Protein AF-A0A6A6KLU4-F1 (afdb_monomer)

Structure (mmCIF, N/CA/C/O backbone):
data_AF-A0A6A6KLU4-F1
#
_entry.id   AF-A0A6A6KLU4-F1
#
loop_
_atom_site.group_PDB
_atom_site.id
_atom_site.type_symbol
_atom_site.label_atom_id
_atom_site.label_alt_id
_atom_site.label_comp_id
_atom_site.label_asym_id
_atom_site.label_entity_id
_atom_site.label_seq_id
_atom_site.pdbx_PDB_ins_code
_atom_site.Cartn_x
_atom_site.Cartn_y
_atom_site.Cartn_z
_atom_site.occupancy
_atom_site.B_iso_or_equiv
_atom_site.auth_seq_id
_atom_site.auth_comp_id
_atom_site.auth_asym_id
_atom_site.auth_atom_id
_atom_site.pdbx_PDB_model_num
ATOM 1 N N . MET A 1 1 ? 2.900 11.553 -9.961 1.00 71.69 1 MET A N 1
ATOM 2 C CA . MET A 1 1 ? 4.101 10.688 -9.929 1.00 71.69 1 MET A CA 1
ATOM 3 C C . MET A 1 1 ? 4.287 10.106 -11.318 1.00 71.69 1 MET A C 1
ATOM 5 O O . MET A 1 1 ? 3.288 9.722 -11.914 1.00 71.69 1 MET A O 1
ATOM 9 N N . ILE A 1 2 ? 5.513 10.067 -11.833 1.00 64.19 2 ILE A N 1
ATOM 10 C CA . ILE A 1 2 ? 5.850 9.349 -13.071 1.00 64.19 2 ILE A CA 1
ATOM 11 C C . ILE A 1 2 ? 6.732 8.170 -12.675 1.00 64.19 2 ILE A C 1
ATOM 13 O O . ILE A 1 2 ? 7.755 8.401 -12.041 1.00 64.19 2 ILE A O 1
ATOM 17 N N . SER A 1 3 ? 6.353 6.939 -13.008 1.00 62.25 3 SER A N 1
ATOM 18 C CA . SER A 1 3 ? 7.176 5.751 -12.752 1.00 62.25 3 SER A CA 1
ATOM 19 C C . SER A 1 3 ? 7.683 5.152 -14.059 1.00 62.25 3 SER A C 1
ATOM 21 O O . SER A 1 3 ? 6.898 4.949 -14.984 1.00 62.25 3 SER A O 1
ATOM 23 N N . HIS A 1 4 ? 8.976 4.851 -14.101 1.00 66.62 4 HIS A N 1
ATOM 24 C CA . HIS A 1 4 ? 9.673 4.199 -15.201 1.00 66.62 4 HIS A CA 1
ATOM 25 C C . HIS A 1 4 ? 10.280 2.885 -14.705 1.00 66.62 4 HIS A C 1
ATOM 27 O O . HIS A 1 4 ? 10.967 2.871 -13.680 1.00 66.62 4 HIS A O 1
ATOM 33 N N . PHE A 1 5 ? 10.025 1.788 -15.409 1.00 59.81 5 PHE A N 1
ATOM 34 C CA . PHE A 1 5 ? 10.513 0.460 -15.032 1.00 59.81 5 PHE A CA 1
ATOM 35 C C . PHE A 1 5 ? 11.776 0.108 -15.816 1.00 59.81 5 PHE A C 1
ATOM 37 O O . PHE A 1 5 ? 11.862 0.373 -17.014 1.00 59.81 5 PHE A O 1
ATOM 44 N N . TRP A 1 6 ? 12.767 -0.463 -15.131 1.00 58.69 6 TRP A N 1
ATOM 45 C CA . TRP A 1 6 ? 14.019 -0.875 -15.754 1.00 58.69 6 TRP A CA 1
ATOM 46 C C . TRP A 1 6 ? 14.549 -2.167 -15.134 1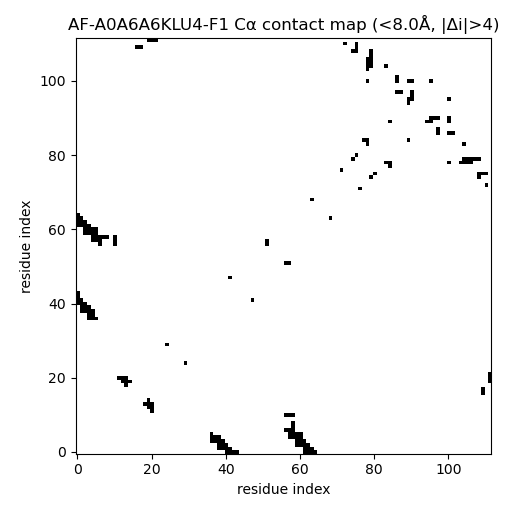.00 58.69 6 TRP A C 1
ATOM 48 O O . TRP A 1 6 ? 14.728 -2.258 -13.921 1.00 58.69 6 TRP A O 1
ATOM 58 N N . ASP A 1 7 ? 14.862 -3.150 -15.973 1.00 56.59 7 ASP A N 1
ATOM 59 C CA . ASP A 1 7 ? 15.202 -4.505 -15.515 1.00 56.59 7 ASP A CA 1
ATOM 60 C C . ASP A 1 7 ? 16.699 -4.720 -15.215 1.00 56.59 7 ASP A C 1
ATOM 62 O O . ASP A 1 7 ? 17.083 -5.786 -14.744 1.00 56.59 7 ASP A O 1
ATOM 66 N N . SER A 1 8 ? 17.576 -3.740 -15.471 1.00 53.72 8 SER A N 1
ATOM 67 C CA . SER A 1 8 ? 19.036 -3.966 -15.503 1.00 53.72 8 SER A CA 1
ATOM 68 C C . SER A 1 8 ? 19.837 -3.289 -14.368 1.00 53.72 8 SER A C 1
ATOM 70 O O . SER A 1 8 ? 21.060 -3.167 -14.469 1.00 53.72 8 SER A O 1
ATOM 72 N N . ASN A 1 9 ? 19.202 -2.859 -13.271 1.00 65.94 9 ASN A N 1
ATOM 73 C CA . ASN A 1 9 ? 19.909 -2.282 -12.113 1.00 65.94 9 ASN A CA 1
ATOM 74 C C . ASN A 1 9 ? 20.105 -3.278 -10.970 1.00 65.94 9 ASN A C 1
ATOM 76 O O . ASN A 1 9 ? 19.328 -4.215 -10.825 1.00 65.94 9 ASN A O 1
ATOM 80 N N . ILE A 1 10 ? 21.126 -3.038 -10.134 1.00 73.62 10 ILE A N 1
ATOM 81 C CA . ILE A 1 10 ? 21.372 -3.814 -8.909 1.00 73.62 10 ILE A CA 1
ATOM 82 C C . ILE A 1 10 ? 20.172 -3.616 -7.970 1.00 73.62 10 ILE A C 1
ATOM 84 O O . ILE A 1 10 ? 19.977 -2.500 -7.479 1.00 73.62 10 ILE A O 1
ATOM 88 N N . PRO A 1 11 ? 19.362 -4.656 -7.709 1.00 76.81 11 PRO A N 1
ATOM 89 C CA . PRO A 1 11 ? 18.209 -4.532 -6.832 1.00 76.81 11 PRO A CA 1
ATOM 90 C C . PRO A 1 11 ? 18.654 -4.279 -5.390 1.00 76.81 11 PRO A C 1
ATOM 92 O O . PRO A 1 11 ? 19.627 -4.868 -4.915 1.00 76.81 11 PRO A O 1
ATOM 95 N N . GLY A 1 12 ? 17.916 -3.429 -4.676 1.00 80.75 12 GLY A N 1
ATOM 96 C CA . GLY A 1 12 ? 18.038 -3.339 -3.222 1.00 80.75 12 GLY A CA 1
ATOM 97 C C . GLY A 1 12 ? 17.586 -4.638 -2.542 1.00 80.75 12 GLY A C 1
ATOM 98 O O . GLY A 1 12 ? 16.913 -5.470 -3.146 1.00 80.75 12 GLY A O 1
ATOM 99 N N . ASN A 1 13 ? 17.930 -4.813 -1.265 1.00 83.25 13 ASN A N 1
ATOM 100 C CA . ASN A 1 13 ? 17.446 -5.950 -0.478 1.00 83.25 13 ASN A CA 1
ATOM 101 C C . ASN A 1 13 ? 15.918 -5.865 -0.300 1.00 83.25 13 ASN A C 1
ATOM 103 O O . ASN A 1 13 ? 15.439 -4.875 0.249 1.00 83.25 13 ASN A O 1
ATOM 107 N N . THR A 1 14 ? 15.184 -6.889 -0.742 1.00 83.94 14 THR A N 1
ATOM 108 C CA . THR A 1 14 ? 13.717 -7.019 -0.639 1.00 83.94 14 THR A CA 1
ATOM 109 C C . THR A 1 14 ? 13.272 -8.096 0.359 1.00 83.94 14 THR A C 1
ATOM 111 O O . THR A 1 14 ? 12.115 -8.503 0.346 1.00 83.94 14 THR A O 1
ATOM 114 N N . GLY A 1 15 ? 14.163 -8.571 1.238 1.00 83.50 15 GLY A N 1
ATOM 115 C CA . GLY A 1 15 ? 13.892 -9.599 2.254 1.00 83.50 15 GLY A CA 1
ATOM 116 C C . GLY A 1 15 ? 13.015 -9.136 3.425 1.00 83.50 15 GLY A C 1
ATOM 117 O O . GLY A 1 15 ? 13.266 -9.532 4.561 1.00 83.50 15 GLY A O 1
ATOM 118 N N . ASN A 1 16 ? 12.033 -8.275 3.161 1.00 83.06 16 ASN A N 1
ATOM 119 C CA . ASN A 1 16 ? 11.072 -7.760 4.130 1.00 83.06 16 ASN A CA 1
ATOM 120 C C . ASN A 1 16 ? 9.648 -8.262 3.841 1.00 83.06 16 ASN A C 1
ATOM 122 O O . ASN A 1 16 ? 9.404 -8.923 2.831 1.00 83.06 16 ASN A O 1
ATOM 126 N N . GLN A 1 17 ? 8.694 -7.952 4.724 1.00 80.38 17 GLN A N 1
ATOM 127 C CA . GLN A 1 17 ? 7.313 -8.442 4.599 1.00 80.38 17 GLN A CA 1
ATOM 128 C C . GLN A 1 17 ? 6.570 -7.900 3.366 1.00 80.38 17 GLN A C 1
ATOM 130 O O . GLN A 1 17 ? 5.612 -8.523 2.910 1.00 80.38 17 GLN A O 1
ATOM 135 N N . VAL A 1 18 ? 7.001 -6.756 2.822 1.00 80.88 18 VAL A N 1
ATOM 136 C CA . VAL A 1 18 ? 6.390 -6.117 1.645 1.00 80.88 18 VAL A CA 1
ATOM 137 C C . VAL A 1 18 ? 6.998 -6.642 0.336 1.00 80.88 18 VAL A C 1
ATOM 139 O O . VAL A 1 18 ? 6.379 -6.538 -0.720 1.00 80.88 18 VAL A O 1
ATOM 142 N N . GLY A 1 19 ? 8.198 -7.230 0.384 1.00 83.75 19 GLY A N 1
ATOM 143 C CA . GLY A 1 19 ? 8.919 -7.706 -0.798 1.00 83.75 19 GLY A CA 1
ATOM 144 C C . GLY A 1 19 ? 9.434 -6.577 -1.698 1.00 83.75 19 GLY A C 1
ATOM 145 O O . GLY A 1 19 ? 9.752 -6.814 -2.863 1.00 83.75 19 GLY A O 1
ATOM 146 N N . SER A 1 20 ? 9.507 -5.346 -1.182 1.00 84.75 20 SER A N 1
ATOM 147 C CA . SER A 1 20 ? 9.910 -4.144 -1.921 1.00 84.75 20 SER A CA 1
ATOM 148 C C . SER A 1 20 ? 10.887 -3.304 -1.112 1.00 84.75 20 SER A C 1
ATOM 150 O O . SER A 1 20 ? 10.855 -3.337 0.111 1.00 84.75 20 SER A O 1
ATOM 152 N N . ASN A 1 21 ? 11.714 -2.503 -1.777 1.00 86.31 21 ASN A N 1
ATOM 153 C CA . ASN A 1 21 ? 12.584 -1.539 -1.112 1.00 86.31 21 ASN A CA 1
ATOM 154 C C . ASN A 1 21 ? 12.586 -0.227 -1.897 1.00 86.31 21 ASN A C 1
ATOM 156 O O . ASN A 1 21 ? 12.775 -0.236 -3.116 1.00 86.31 21 ASN A O 1
AT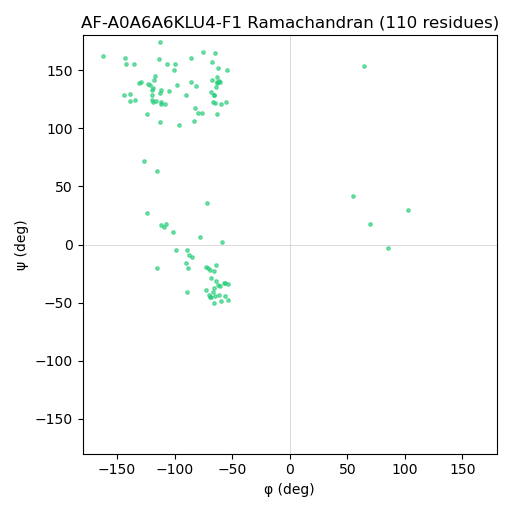OM 160 N N . VAL A 1 22 ? 12.361 0.886 -1.200 1.00 83.62 22 VAL A N 1
ATOM 161 C CA . VAL A 1 22 ? 12.324 2.226 -1.782 1.00 83.62 22 VAL A CA 1
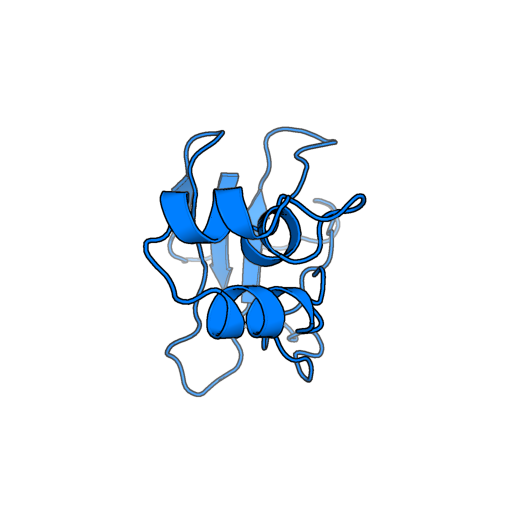ATOM 162 C C . VAL A 1 22 ? 13.531 2.999 -1.277 1.00 83.62 22 VAL A C 1
ATOM 164 O O . VAL A 1 22 ? 13.716 3.204 -0.085 1.00 83.62 22 VAL A O 1
ATOM 167 N N . THR A 1 23 ? 14.379 3.453 -2.193 1.00 81.81 23 THR A N 1
ATOM 168 C CA . THR A 1 23 ? 15.519 4.311 -1.857 1.00 81.81 23 THR A CA 1
ATOM 169 C C . THR A 1 23 ? 15.371 5.635 -2.582 1.00 81.81 23 THR A C 1
ATOM 171 O O . THR A 1 23 ? 15.257 5.669 -3.808 1.00 81.81 23 THR A O 1
ATOM 174 N N . LEU A 1 24 ? 15.388 6.738 -1.829 1.00 76.56 24 LEU A N 1
ATOM 175 C CA . LEU A 1 24 ? 15.413 8.073 -2.418 1.00 76.56 24 LEU A CA 1
ATOM 176 C C . LEU A 1 24 ? 16.747 8.282 -3.139 1.00 76.56 24 LEU A C 1
ATOM 178 O O . LEU A 1 24 ? 17.825 8.181 -2.550 1.00 76.56 24 LEU A O 1
ATOM 182 N N . VAL A 1 25 ? 16.662 8.583 -4.428 1.00 74.62 25 VAL A N 1
ATOM 183 C CA . VAL A 1 25 ? 17.810 8.807 -5.306 1.00 74.62 25 VAL A CA 1
ATOM 184 C C . VAL A 1 25 ? 17.711 10.196 -5.932 1.00 74.62 25 VAL A C 1
ATOM 186 O O . VAL A 1 25 ? 16.631 10.629 -6.324 1.00 74.62 25 VAL A O 1
ATOM 1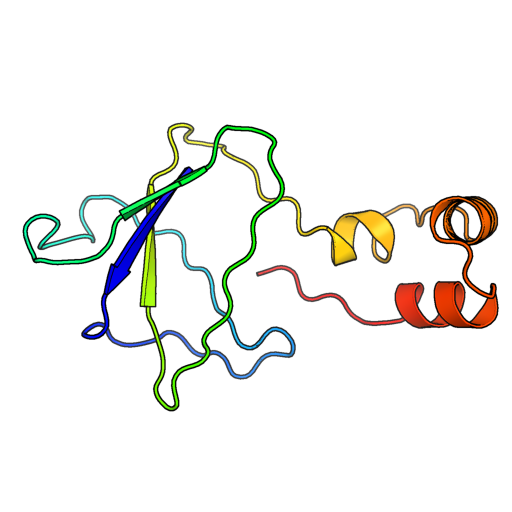89 N N . ASN A 1 26 ? 18.839 10.910 -6.000 1.00 67.81 26 ASN A N 1
ATOM 190 C CA . ASN A 1 26 ? 18.919 12.206 -6.679 1.00 67.81 26 ASN A CA 1
ATOM 191 C C . ASN A 1 26 ? 19.184 12.017 -8.182 1.00 67.81 26 ASN A C 1
ATOM 193 O O . ASN A 1 26 ? 19.711 10.979 -8.585 1.00 67.81 26 ASN A O 1
ATOM 197 N N . VAL A 1 27 ? 18.885 13.039 -8.992 1.00 61.88 27 VAL A N 1
ATOM 198 C CA . VAL A 1 27 ? 19.077 13.031 -10.455 1.00 61.88 27 VAL A CA 1
ATOM 199 C C . VAL A 1 27 ? 20.522 12.718 -10.862 1.00 61.88 27 VAL A C 1
ATOM 201 O O . VAL A 1 27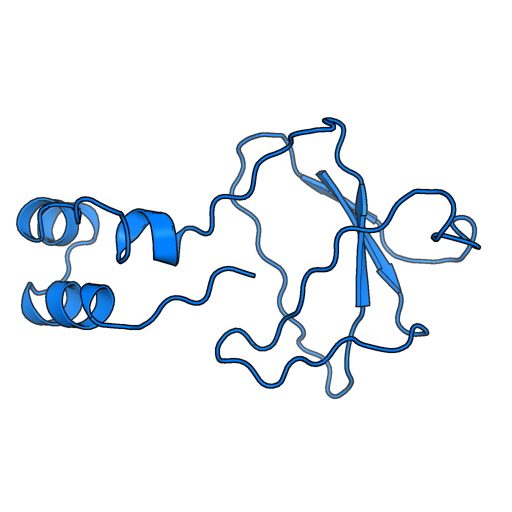 ? 20.742 11.991 -11.826 1.00 61.88 27 VAL A O 1
ATOM 204 N N . ASP A 1 28 ? 21.505 13.144 -10.064 1.00 63.50 28 ASP A N 1
ATOM 205 C CA . ASP A 1 28 ? 22.930 12.862 -10.303 1.00 63.50 28 ASP A CA 1
ATOM 206 C C . ASP A 1 28 ? 23.270 11.362 -10.234 1.00 63.50 28 ASP A C 1
ATOM 208 O O . ASP A 1 28 ? 24.316 10.928 -10.712 1.00 63.50 28 ASP A O 1
ATOM 212 N N . LYS A 1 29 ? 22.387 10.556 -9.627 1.00 59.12 29 LYS A N 1
ATOM 213 C CA . LYS A 1 29 ? 22.512 9.098 -9.496 1.00 59.12 29 LYS A CA 1
ATOM 214 C C . LYS A 1 29 ? 21.647 8.330 -10.505 1.00 59.12 29 LYS A C 1
ATOM 216 O O . LYS A 1 29 ? 21.522 7.115 -10.371 1.00 59.12 29 LYS A O 1
ATOM 221 N N . MET A 1 30 ? 21.065 9.007 -11.501 1.00 63.59 30 MET A N 1
ATOM 222 C CA . MET A 1 30 ? 20.235 8.401 -12.554 1.00 63.59 30 MET A CA 1
ATOM 223 C C . MET A 1 30 ? 20.871 8.541 -13.955 1.00 63.59 30 MET A C 1
ATOM 225 O O . MET A 1 30 ? 20.299 9.203 -14.827 1.00 63.59 30 MET A O 1
ATOM 229 N N . PRO A 1 31 ? 22.056 7.954 -14.220 1.00 57.19 31 PRO A N 1
ATOM 230 C CA . PRO A 1 31 ? 22.589 7.915 -15.578 1.00 57.19 31 PRO A CA 1
ATOM 231 C C . PRO A 1 31 ? 21.682 7.046 -16.470 1.00 57.19 31 PRO A C 1
ATOM 233 O O . PRO A 1 31 ? 21.386 5.907 -16.122 1.00 57.19 31 PRO A O 1
ATOM 236 N N . GLY A 1 32 ? 21.251 7.565 -17.627 1.00 56.94 32 GLY A N 1
ATOM 237 C CA . GLY A 1 32 ? 20.585 6.754 -18.661 1.00 56.94 32 GLY A CA 1
ATOM 238 C C . GLY A 1 32 ? 19.059 6.867 -18.788 1.00 56.94 32 GLY A C 1
ATOM 239 O O . GLY A 1 32 ? 18.433 5.922 -19.265 1.00 56.94 32 GLY A O 1
ATOM 240 N N . LEU A 1 33 ? 18.450 8.017 -18.461 1.00 57.22 33 LEU A N 1
ATOM 241 C CA . LEU A 1 33 ? 17.007 8.293 -18.671 1.00 57.22 33 LEU A CA 1
ATOM 242 C C . LEU A 1 33 ? 16.537 8.189 -20.151 1.00 57.22 33 LEU A C 1
ATOM 244 O O . LEU A 1 33 ? 15.382 8.446 -20.464 1.00 57.22 33 LEU A O 1
ATOM 248 N N . ASN A 1 34 ? 17.425 7.833 -21.078 1.00 51.59 34 ASN A N 1
ATOM 249 C CA . ASN A 1 34 ? 17.206 7.749 -22.520 1.00 51.59 34 ASN A CA 1
ATOM 250 C C . ASN A 1 34 ? 17.142 6.308 -23.069 1.00 51.59 34 ASN A C 1
ATOM 252 O O . ASN A 1 34 ? 17.327 6.118 -24.271 1.00 51.59 34 ASN A O 1
ATOM 256 N N . THR A 1 35 ? 16.920 5.293 -22.228 1.00 54.69 35 THR A N 1
ATOM 257 C CA . THR A 1 35 ? 16.728 3.900 -22.680 1.00 54.69 35 THR A CA 1
ATOM 258 C C . THR A 1 35 ? 15.253 3.499 -22.715 1.00 54.69 35 THR A C 1
ATOM 260 O O . THR A 1 35 ? 14.441 4.031 -21.969 1.00 54.69 35 THR A O 1
ATOM 263 N N . LEU A 1 36 ? 14.911 2.579 -23.623 1.00 57.12 36 LEU A N 1
ATOM 264 C CA . LEU A 1 36 ? 13.551 2.079 -23.844 1.00 57.12 36 LEU A CA 1
ATOM 265 C C . LEU A 1 36 ? 12.996 1.428 -22.566 1.00 57.12 36 LEU A C 1
ATOM 267 O O . LEU A 1 36 ? 13.568 0.457 -22.074 1.00 57.12 36 LEU A O 1
ATOM 271 N N . GLY A 1 37 ? 11.879 1.947 -22.067 1.00 67.88 37 GLY A N 1
ATOM 272 C CA . GLY A 1 37 ? 11.099 1.382 -20.972 1.00 67.88 37 GLY A CA 1
ATOM 273 C C . GLY A 1 37 ? 9.690 1.975 -20.964 1.00 67.88 37 GLY A C 1
ATOM 274 O O . GLY A 1 37 ? 9.430 2.999 -21.603 1.00 67.88 37 GLY A O 1
ATOM 275 N N . ASP A 1 38 ? 8.767 1.311 -20.271 1.00 74.06 38 ASP A N 1
ATOM 276 C CA . ASP A 1 38 ? 7.387 1.777 -20.155 1.00 74.06 38 ASP A CA 1
ATOM 277 C C . ASP A 1 38 ? 7.267 2.854 -19.069 1.00 74.06 38 ASP A C 1
ATOM 279 O O . ASP A 1 38 ? 7.823 2.741 -17.970 1.00 74.06 38 ASP A O 1
ATOM 283 N N . VAL A 1 39 ? 6.512 3.909 -19.382 1.00 77.19 39 VAL A N 1
ATOM 284 C CA . VAL A 1 39 ? 6.265 5.045 -18.488 1.00 77.19 39 VAL A CA 1
ATOM 285 C C . VAL A 1 39 ? 4.801 5.065 -18.078 1.00 77.19 39 VAL A C 1
ATOM 287 O O . VAL A 1 39 ? 3.905 5.063 -18.921 1.00 77.19 39 VAL A O 1
ATOM 290 N N . PHE A 1 40 ? 4.559 5.187 -16.776 1.00 81.88 40 PHE A N 1
ATOM 291 C CA . PHE A 1 40 ? 3.224 5.364 -16.213 1.00 81.88 40 PHE A CA 1
ATOM 292 C C . PHE A 1 40 ? 3.133 6.698 -15.479 1.00 81.88 40 PHE A C 1
ATOM 294 O O . PHE A 1 40 ? 4.071 7.112 -14.794 1.00 81.88 40 PHE A O 1
ATOM 301 N N . VAL A 1 41 ? 1.988 7.370 -15.603 1.00 81.81 41 VAL A N 1
ATOM 302 C CA . VAL A 1 41 ? 1.712 8.640 -14.925 1.00 81.81 41 VAL A CA 1
ATOM 303 C C . VAL A 1 41 ? 0.515 8.471 -14.005 1.00 81.81 41 VAL A C 1
ATOM 305 O O . VAL A 1 41 ? -0.582 8.139 -14.446 1.00 81.81 41 VAL A O 1
ATOM 308 N N . PHE A 1 42 ? 0.722 8.763 -12.726 1.00 82.75 42 PHE A N 1
ATOM 309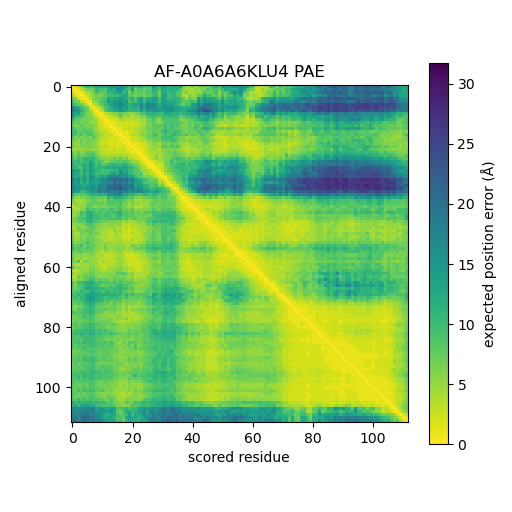 C CA . PHE A 1 42 ? -0.327 8.782 -11.715 1.00 82.75 42 PHE A CA 1
ATOM 310 C C . PHE A 1 42 ? -0.631 10.229 -11.304 1.00 82.75 42 PHE A C 1
ATOM 312 O O . PHE A 1 42 ? 0.277 10.927 -10.818 1.00 82.75 42 PHE A O 1
ATOM 319 N N . PRO A 1 43 ? -1.883 10.693 -11.475 1.00 84.38 43 PRO A N 1
ATOM 320 C CA . PRO A 1 43 ? -2.352 11.958 -10.917 1.00 84.38 43 PRO A CA 1
ATOM 321 C C . PRO A 1 43 ? -2.127 12.052 -9.401 1.00 84.38 43 PRO A C 1
ATOM 323 O O . PRO A 1 43 ? -2.130 11.050 -8.685 1.00 84.38 43 PRO A O 1
ATOM 326 N N . ILE A 1 44 ? -1.922 13.274 -8.903 1.00 81.25 44 ILE A N 1
ATOM 327 C CA . ILE A 1 44 ? -1.694 13.533 -7.474 1.00 81.25 44 ILE A CA 1
ATOM 328 C C . ILE A 1 44 ? -2.947 13.155 -6.673 1.00 81.25 44 ILE A C 1
ATOM 330 O O . ILE A 1 44 ? -4.060 13.502 -7.059 1.00 81.25 44 ILE A O 1
ATOM 334 N N . GLY A 1 45 ? -2.753 12.462 -5.548 1.00 80.81 45 GLY A N 1
ATOM 335 C CA . GLY A 1 45 ? -3.827 12.078 -4.628 1.00 80.81 45 GLY A CA 1
ATOM 336 C C . GLY A 1 45 ? -4.548 10.772 -4.978 1.00 80.81 45 GLY A C 1
ATOM 337 O O . GLY A 1 45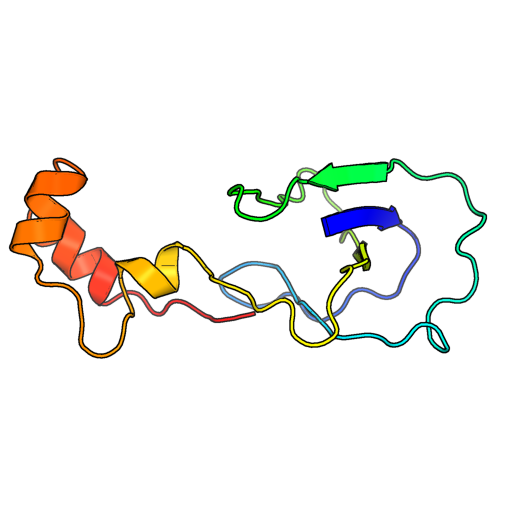 ? -5.392 10.338 -4.200 1.00 80.81 45 GLY A O 1
ATOM 338 N N . LEU A 1 46 ? -4.212 10.122 -6.099 1.00 87.50 46 LEU A N 1
ATOM 339 C CA . LEU A 1 46 ? -4.765 8.810 -6.439 1.00 87.50 46 LEU A CA 1
ATOM 340 C C . LEU A 1 46 ? -3.965 7.667 -5.809 1.00 87.50 46 LEU A C 1
ATOM 342 O O . LEU A 1 46 ? -2.729 7.663 -5.801 1.00 87.50 46 LEU A O 1
ATOM 346 N N . ILE A 1 47 ? -4.699 6.663 -5.332 1.00 87.00 47 ILE A N 1
ATOM 347 C CA . ILE A 1 47 ? -4.131 5.400 -4.864 1.00 87.00 47 ILE A CA 1
ATOM 348 C C . ILE A 1 47 ? -3.569 4.650 -6.074 1.00 87.00 47 ILE A C 1
ATOM 350 O O . ILE A 1 47 ? -4.249 4.488 -7.086 1.00 87.00 47 ILE A O 1
ATOM 354 N N . HIS A 1 48 ? -2.333 4.180 -5.956 1.00 89.00 48 HIS A N 1
ATOM 355 C CA . HIS A 1 48 ? -1.680 3.316 -6.933 1.00 89.00 48 HIS A CA 1
ATOM 356 C C . HIS A 1 48 ? -0.814 2.285 -6.196 1.00 89.00 48 HIS A C 1
ATOM 358 O O . HIS A 1 48 ? -0.492 2.471 -5.022 1.00 89.00 48 HIS A O 1
ATOM 364 N N . PHE A 1 49 ? -0.464 1.191 -6.870 1.00 88.06 49 PHE A N 1
ATOM 365 C CA . PHE A 1 49 ? 0.375 0.127 -6.321 1.00 88.06 49 PHE A CA 1
ATOM 366 C C . PHE A 1 49 ? 1.310 -0.420 -7.399 1.00 88.06 49 PHE A C 1
ATOM 368 O O . PHE A 1 49 ? 1.012 -0.339 -8.592 1.00 88.06 49 PHE A O 1
ATOM 375 N N . GLN A 1 50 ? 2.433 -0.993 -6.976 1.00 86.56 50 GLN A N 1
ATOM 376 C CA . GLN A 1 50 ? 3.351 -1.734 -7.831 1.00 86.56 50 GLN A CA 1
ATOM 377 C C . GLN A 1 50 ? 3.434 -3.171 -7.323 1.00 86.56 50 GLN A C 1
ATOM 379 O O . GLN A 1 50 ? 3.558 -3.404 -6.123 1.00 86.56 50 GLN A O 1
ATOM 384 N N . PHE A 1 51 ? 3.361 -4.134 -8.238 1.00 88.25 51 PHE A N 1
ATOM 385 C CA . PHE A 1 51 ? 3.473 -5.552 -7.917 1.00 88.25 51 PHE A CA 1
ATOM 386 C C . PHE A 1 51 ? 4.320 -6.252 -8.979 1.00 88.25 51 PHE A C 1
ATOM 388 O O . PHE A 1 51 ? 4.011 -6.178 -10.169 1.00 88.25 51 PHE A O 1
ATOM 395 N N . ASN A 1 52 ? 5.393 -6.918 -8.553 1.00 87.62 52 ASN A N 1
ATOM 396 C CA . ASN A 1 52 ? 6.259 -7.668 -9.454 1.00 87.62 52 ASN A CA 1
ATOM 397 C C . ASN A 1 52 ? 5.664 -9.061 -9.717 1.00 87.62 52 ASN A C 1
ATOM 399 O O . ASN A 1 52 ? 5.712 -9.934 -8.857 1.00 87.62 52 ASN A O 1
ATOM 403 N N . VAL A 1 53 ? 5.111 -9.262 -10.915 1.00 87.56 53 VAL A N 1
ATOM 404 C CA . VAL A 1 53 ? 4.594 -10.564 -11.384 1.00 87.56 53 VAL A CA 1
ATOM 405 C C . VAL A 1 53 ? 5.682 -11.461 -11.994 1.00 87.56 53 VAL A C 1
ATOM 407 O O . VAL A 1 53 ? 5.429 -12.630 -12.288 1.00 87.56 53 VAL A O 1
ATOM 410 N N . GLY A 1 54 ? 6.875 -10.911 -12.238 1.00 85.44 54 GLY A N 1
ATOM 411 C CA . GLY A 1 54 ? 8.012 -11.620 -12.814 1.00 85.44 54 GLY A CA 1
ATOM 412 C C . GLY A 1 54 ? 8.694 -12.559 -11.817 1.00 85.44 54 GLY A C 1
ATOM 413 O O . GLY A 1 54 ? 8.490 -12.487 -10.609 1.00 85.44 54 GLY A O 1
ATOM 414 N N . LYS A 1 55 ? 9.540 -13.459 -12.332 1.00 84.50 55 LYS A N 1
ATOM 415 C CA . LYS A 1 55 ? 10.329 -14.398 -11.505 1.00 84.50 55 LYS A CA 1
ATOM 416 C C . LYS A 1 55 ? 11.669 -13.821 -11.039 1.00 84.50 55 LYS A C 1
ATOM 418 O O . LYS A 1 55 ? 12.368 -14.456 -10.256 1.00 84.50 55 LYS A O 1
ATOM 423 N N . THR A 1 56 ? 12.047 -12.661 -11.561 1.00 83.88 56 THR A N 1
ATOM 424 C CA . THR A 1 56 ? 13.301 -11.963 -11.272 1.00 83.88 56 THR A CA 1
ATOM 425 C C . THR A 1 56 ? 13.010 -10.665 -10.533 1.00 83.88 56 THR A C 1
ATOM 427 O O . THR A 1 56 ? 11.898 -10.143 -10.595 1.00 83.88 56 THR A O 1
ATOM 430 N N . ASN A 1 57 ? 14.009 -10.128 -9.834 1.00 83.44 57 ASN A N 1
ATOM 431 C CA . ASN A 1 57 ? 13.893 -8.814 -9.209 1.00 83.44 57 ASN A CA 1
ATOM 432 C C . ASN A 1 57 ? 13.630 -7.740 -10.276 1.00 83.44 57 ASN A C 1
ATOM 434 O O . ASN A 1 57 ? 14.243 -7.777 -11.340 1.00 83.44 57 ASN A O 1
ATOM 438 N N . ALA A 1 58 ? 12.746 -6.793 -9.964 1.00 81.81 58 ALA A N 1
ATOM 439 C CA . ALA A 1 58 ? 12.421 -5.653 -10.813 1.00 81.81 58 ALA A CA 1
ATOM 440 C C . ALA A 1 58 ? 12.813 -4.354 -10.103 1.00 81.81 58 ALA A C 1
ATOM 442 O O . ALA A 1 58 ? 12.698 -4.252 -8.877 1.00 81.81 58 ALA A O 1
ATOM 443 N N . VAL A 1 59 ? 13.262 -3.360 -10.867 1.00 82.44 59 VAL A N 1
ATOM 444 C CA . VAL A 1 59 ? 13.617 -2.034 -10.350 1.00 82.44 59 VAL A CA 1
ATOM 445 C C . VAL A 1 59 ? 12.770 -0.980 -11.060 1.00 82.44 59 VAL A C 1
ATOM 447 O O . VAL A 1 59 ? 12.565 -1.029 -12.271 1.00 82.44 59 VAL A O 1
ATOM 450 N N . ALA A 1 60 ? 12.261 -0.014 -10.296 1.00 80.56 60 ALA A N 1
ATOM 451 C CA . ALA A 1 60 ? 11.490 1.103 -10.822 1.00 80.56 60 ALA A CA 1
ATOM 452 C C . ALA A 1 60 ? 12.044 2.427 -10.298 1.00 80.56 60 ALA A C 1
ATOM 454 O O . ALA A 1 60 ? 12.383 2.552 -9.120 1.00 80.56 60 ALA A O 1
ATOM 455 N N . PHE A 1 61 ? 12.088 3.426 -11.170 1.00 79.69 61 PHE A N 1
ATOM 456 C CA . PHE A 1 61 ? 12.399 4.803 -10.819 1.00 79.69 61 PHE A CA 1
ATOM 457 C C . PHE A 1 61 ? 11.129 5.631 -10.836 1.00 79.69 61 PHE A C 1
ATOM 459 O O . PHE A 1 61 ? 10.372 5.593 -11.803 1.00 79.69 61 PHE A O 1
ATOM 466 N N . ALA A 1 62 ? 10.909 6.410 -9.782 1.00 79.62 62 ALA A N 1
ATOM 467 C CA . ALA A 1 62 ? 9.778 7.316 -9.696 1.00 79.62 62 ALA A CA 1
ATOM 468 C C . ALA A 1 62 ? 10.253 8.772 -9.633 1.00 79.62 62 ALA A C 1
ATOM 470 O O . ALA A 1 62 ? 11.004 9.157 -8.740 1.00 79.62 62 ALA A O 1
ATOM 471 N N . GLY A 1 63 ? 9.780 9.585 -10.576 1.00 81.38 63 GLY A N 1
ATOM 472 C CA . GLY A 1 63 ? 9.892 11.037 -10.565 1.00 81.38 63 GLY A CA 1
ATOM 473 C C . GLY A 1 63 ? 8.693 11.672 -9.860 1.00 81.38 63 GLY A C 1
ATOM 474 O O . GLY A 1 63 ? 7.527 11.391 -10.176 1.00 81.38 63 GLY A O 1
ATOM 475 N N . LEU A 1 64 ? 8.973 12.552 -8.902 1.00 81.56 64 LEU A N 1
ATOM 476 C CA . LEU A 1 64 ? 7.973 13.284 -8.130 1.00 81.56 64 LEU A CA 1
ATOM 477 C C . LEU A 1 64 ? 8.161 14.783 -8.357 1.00 81.56 64 LEU A C 1
ATOM 479 O O . LEU A 1 64 ? 9.269 15.297 -8.281 1.00 81.56 64 LEU A O 1
ATOM 483 N N . SER A 1 65 ? 7.068 15.497 -8.628 1.00 79.19 65 SER A N 1
ATOM 484 C CA . SER A 1 65 ? 7.092 16.944 -8.898 1.00 79.19 65 SER A CA 1
ATOM 485 C C . SER A 1 65 ? 7.218 17.806 -7.632 1.00 79.19 65 SER A C 1
ATOM 487 O O . SER A 1 65 ? 7.094 19.022 -7.709 1.00 79.19 65 SER A O 1
ATOM 489 N N . SER A 1 66 ? 7.425 17.188 -6.465 1.00 78.00 66 SER A N 1
ATOM 490 C CA . SER A 1 66 ? 7.616 17.855 -5.175 1.00 78.00 66 SER A CA 1
ATOM 491 C C . SER A 1 66 ? 8.846 17.282 -4.483 1.00 78.00 66 SER A C 1
ATOM 493 O O . SER A 1 66 ? 9.036 16.067 -4.474 1.00 78.00 66 SER A O 1
ATOM 495 N N . GLN A 1 67 ? 9.637 18.156 -3.859 1.00 74.44 67 GLN A N 1
ATOM 496 C CA . GLN A 1 67 ? 10.756 17.799 -2.980 1.00 74.44 67 GLN A CA 1
ATOM 497 C C . GLN A 1 67 ? 10.305 17.159 -1.656 1.00 74.44 67 GLN A C 1
ATOM 499 O O . GLN A 1 67 ? 11.082 16.467 -1.008 1.00 74.44 67 GLN A O 1
ATOM 504 N N . ASN A 1 68 ? 9.050 17.392 -1.253 1.00 79.50 68 ASN A N 1
ATOM 505 C CA . ASN A 1 68 ? 8.406 16.723 -0.125 1.00 79.50 68 ASN A CA 1
ATOM 506 C C . ASN A 1 68 ? 7.074 16.123 -0.598 1.00 79.50 68 ASN A C 1
ATOM 508 O O . ASN A 1 68 ? 6.005 16.672 -0.325 1.00 79.50 68 ASN A O 1
ATOM 512 N N . PRO A 1 69 ? 7.122 15.056 -1.403 1.00 71.75 69 PRO A N 1
ATOM 513 C CA . PRO A 1 69 ? 5.926 14.485 -2.008 1.00 71.75 69 PRO A CA 1
ATOM 514 C C . PRO A 1 69 ? 5.045 13.763 -0.983 1.00 71.75 69 PRO A C 1
ATOM 516 O O . PRO A 1 69 ? 3.853 13.595 -1.230 1.00 71.75 69 PRO A O 1
ATOM 519 N N . GLY A 1 70 ? 5.621 13.373 0.161 1.00 75.50 70 GLY A N 1
ATOM 520 C CA . GLY A 1 70 ? 4.986 12.487 1.127 1.00 75.50 70 GLY A CA 1
ATOM 521 C C . GLY A 1 70 ? 4.754 11.087 0.550 1.00 75.50 70 GLY A C 1
ATOM 522 O O . GLY A 1 70 ? 4.614 10.892 -0.657 1.00 75.50 70 GLY A O 1
ATOM 523 N N . ALA A 1 71 ? 4.708 10.087 1.420 1.00 76.12 71 ALA A N 1
ATOM 524 C CA . ALA A 1 71 ? 4.257 8.750 1.066 1.00 76.12 71 ALA A CA 1
ATOM 525 C C . ALA A 1 71 ? 3.297 8.285 2.157 1.00 76.12 71 ALA A C 1
ATOM 527 O O . ALA A 1 71 ? 3.634 8.307 3.338 1.00 76.12 71 ALA A O 1
ATOM 528 N N . ILE A 1 72 ? 2.084 7.908 1.760 1.00 78.31 72 ILE A N 1
ATOM 529 C CA . ILE A 1 72 ? 1.088 7.354 2.675 1.00 78.31 72 ILE A CA 1
ATOM 530 C C . ILE A 1 72 ? 0.887 5.900 2.280 1.00 78.31 72 ILE A C 1
ATOM 532 O O . ILE A 1 72 ? 0.245 5.599 1.274 1.00 78.31 72 ILE A O 1
ATOM 536 N N . THR A 1 73 ? 1.437 4.988 3.076 1.00 84.50 73 THR A N 1
ATOM 537 C CA . THR A 1 73 ? 1.144 3.564 2.941 1.00 84.50 73 THR A CA 1
ATOM 538 C C . THR A 1 73 ? -0.238 3.299 3.538 1.00 84.50 73 THR A C 1
ATOM 540 O O . THR A 1 73 ? -0.453 3.454 4.739 1.00 84.50 73 THR A O 1
ATOM 543 N N . ILE A 1 74 ? -1.207 2.932 2.691 1.00 88.19 74 ILE A N 1
ATOM 544 C CA . ILE A 1 74 ? -2.626 2.825 3.078 1.00 88.19 74 ILE A CA 1
ATOM 545 C C . ILE A 1 74 ? -2.828 1.881 4.269 1.00 88.19 74 ILE A C 1
ATOM 547 O O . ILE A 1 74 ? -3.540 2.228 5.207 1.00 88.19 74 ILE A O 1
ATOM 551 N N . ALA A 1 75 ? -2.169 0.720 4.272 1.00 86.88 75 ALA A N 1
ATOM 552 C CA . ALA A 1 75 ? -2.281 -0.233 5.374 1.00 86.88 75 ALA A CA 1
ATOM 553 C C . ALA A 1 75 ? -1.780 0.356 6.705 1.00 86.88 75 ALA A C 1
ATOM 555 O O . ALA A 1 75 ? -2.466 0.244 7.718 1.00 86.88 7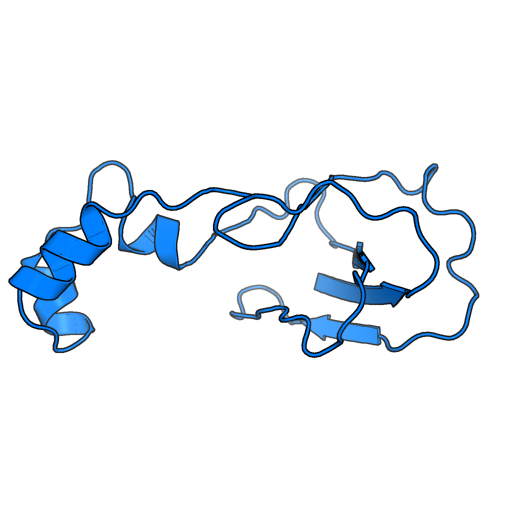5 ALA A O 1
ATOM 556 N N . ASN A 1 76 ? -0.647 1.065 6.687 1.00 86.69 76 ASN A N 1
ATOM 557 C CA . ASN A 1 76 ? -0.117 1.736 7.872 1.00 86.69 76 ASN A CA 1
ATOM 558 C C . ASN A 1 76 ? -1.061 2.852 8.349 1.00 86.69 76 ASN A C 1
ATOM 560 O O . ASN A 1 76 ? -1.383 2.933 9.528 1.00 86.69 76 ASN A O 1
ATOM 564 N N . ALA A 1 77 ? -1.580 3.666 7.425 1.00 89.31 77 ALA A N 1
ATOM 565 C CA . ALA A 1 77 ? -2.492 4.762 7.746 1.00 89.31 77 ALA A CA 1
ATOM 566 C C . ALA A 1 77 ? -3.833 4.291 8.337 1.00 89.31 77 ALA A C 1
ATOM 568 O O . ALA A 1 77 ? -4.426 5.002 9.144 1.00 89.31 77 ALA A O 1
ATOM 569 N N . LEU A 1 78 ? -4.317 3.110 7.939 1.00 91.62 78 LEU A N 1
ATOM 570 C CA . LEU A 1 78 ? -5.585 2.554 8.420 1.00 91.62 78 LEU A CA 1
ATOM 571 C C . LEU A 1 78 ? -5.429 1.710 9.689 1.00 91.62 78 LEU A C 1
ATOM 573 O O . LEU A 1 78 ? -6.274 1.783 10.581 1.00 91.62 78 LEU A O 1
ATOM 577 N N . PHE A 1 79 ? -4.379 0.891 9.764 1.00 92.56 79 PHE A N 1
ATOM 578 C CA . PHE A 1 79 ? -4.267 -0.160 10.777 1.00 92.56 79 PHE A CA 1
ATOM 579 C C . PHE A 1 79 ? -3.114 0.038 11.768 1.00 92.56 79 PHE A C 1
ATOM 581 O O . PHE A 1 79 ? -3.196 -0.496 12.868 1.00 92.56 79 PHE A O 1
ATOM 588 N N . ALA A 1 80 ? -2.099 0.842 11.449 1.00 89.81 80 ALA A N 1
ATOM 589 C CA . ALA A 1 80 ? -0.984 1.164 12.352 1.00 89.81 80 ALA A CA 1
ATOM 590 C C . ALA A 1 80 ? -0.811 2.678 12.581 1.00 89.81 80 ALA A C 1
ATOM 592 O O . ALA A 1 80 ? 0.272 3.162 12.914 1.00 89.81 80 ALA A O 1
ATOM 593 N N . SER A 1 81 ? -1.898 3.446 12.450 1.00 90.38 81 SER A N 1
ATOM 594 C CA . SER A 1 81 ? -1.891 4.868 12.784 1.00 90.38 81 SER A CA 1
ATOM 595 C C . SER A 1 81 ? -1.580 5.088 14.267 1.00 90.38 81 SER A C 1
ATOM 597 O O . SER A 1 81 ? -1.929 4.274 15.123 1.00 90.38 81 SER A O 1
ATOM 599 N N . ASN A 1 82 ? -0.980 6.235 14.587 1.00 89.12 82 ASN A N 1
ATOM 600 C CA . ASN A 1 82 ? -0.760 6.658 15.965 1.00 89.12 82 ASN A CA 1
ATOM 601 C C . ASN A 1 82 ? -1.386 8.046 16.207 1.00 89.12 82 ASN A C 1
ATOM 603 O O . ASN A 1 82 ? -0.885 9.023 15.645 1.00 89.12 82 ASN A O 1
ATOM 607 N N . PRO A 1 83 ? -2.453 8.164 17.024 1.00 92.88 83 PRO A N 1
ATOM 608 C CA . PRO A 1 83 ? -3.145 7.085 17.741 1.00 92.88 83 PRO A CA 1
ATOM 609 C C . PRO A 1 83 ? -3.896 6.114 16.799 1.00 92.88 83 PRO A C 1
ATOM 611 O O . PRO A 1 83 ? -4.249 6.504 15.680 1.00 92.88 83 PRO A O 1
ATOM 614 N N . PRO A 1 84 ? -4.168 4.864 17.225 1.00 92.38 84 PRO A N 1
ATOM 615 C CA . PRO A 1 84 ? -4.930 3.906 16.420 1.00 92.38 84 PRO A CA 1
ATOM 616 C C . PRO A 1 84 ? -6.355 4.390 16.130 1.00 92.38 84 PRO A C 1
ATOM 618 O O . PRO A 1 84 ? -7.028 4.930 17.012 1.00 92.38 84 PRO A O 1
ATOM 621 N N . ILE A 1 85 ? -6.846 4.156 14.908 1.00 95.19 85 ILE A N 1
ATOM 622 C CA . ILE A 1 85 ? -8.254 4.399 14.562 1.00 95.19 85 ILE A CA 1
ATOM 623 C C . ILE A 1 85 ? -9.148 3.484 15.409 1.00 95.19 85 ILE A C 1
ATOM 625 O O . ILE A 1 85 ? -8.845 2.306 15.606 1.00 95.19 85 ILE A O 1
ATOM 629 N N . ASN A 1 86 ? -10.275 4.015 15.893 1.00 95.94 86 ASN A N 1
ATOM 630 C CA . ASN A 1 86 ? -11.247 3.232 16.650 1.00 95.94 86 ASN A CA 1
ATOM 631 C C . ASN A 1 86 ? -11.705 2.000 15.829 1.00 95.94 86 ASN A C 1
ATOM 633 O O . ASN A 1 86 ? -12.249 2.182 14.732 1.00 95.94 86 ASN A O 1
ATOM 637 N N . PRO A 1 87 ? -11.549 0.766 16.354 1.00 95.06 87 PRO A N 1
ATOM 638 C CA . PRO A 1 87 ? -11.934 -0.456 15.653 1.00 95.06 87 PRO A CA 1
ATOM 639 C C . PRO A 1 87 ? -13.384 -0.460 15.166 1.00 95.06 87 PRO A C 1
ATOM 641 O O . PRO A 1 87 ? -13.659 -0.985 14.093 1.00 95.06 87 PRO A O 1
ATOM 644 N N . ASP A 1 88 ? -14.313 0.155 15.903 1.00 96.44 88 ASP A N 1
ATOM 645 C CA . ASP A 1 88 ? -15.735 0.168 15.540 1.00 96.44 88 ASP A CA 1
ATOM 646 C C . ASP A 1 88 ? -16.001 1.001 14.271 1.00 96.44 88 ASP A C 1
ATOM 648 O O . ASP A 1 88 ? -16.905 0.689 13.492 1.00 96.44 88 ASP A O 1
ATOM 652 N N . VAL A 1 89 ? -15.175 2.024 14.010 1.00 97.00 89 VAL A N 1
ATOM 653 C CA . VAL A 1 89 ? -15.220 2.798 12.759 1.00 97.00 89 VAL A CA 1
ATOM 654 C C . VAL A 1 89 ? -14.743 1.938 11.592 1.00 97.00 89 VAL A C 1
ATOM 656 O O . VAL A 1 89 ? -15.404 1.902 10.557 1.00 97.00 89 VAL A O 1
ATOM 659 N N . LEU A 1 90 ? -13.635 1.212 11.764 1.00 96.56 90 LEU A N 1
ATOM 660 C CA . LEU A 1 90 ? -13.082 0.334 10.728 1.00 96.56 90 LEU A CA 1
ATOM 661 C C . LEU A 1 90 ? -14.010 -0.851 10.426 1.00 96.56 90 LEU A C 1
ATOM 663 O O . LEU A 1 90 ? -14.230 -1.162 9.259 1.00 96.56 90 LEU A O 1
ATOM 667 N N . VAL A 1 91 ? -14.613 -1.455 11.455 1.00 97.62 91 VAL A N 1
ATOM 668 C CA . VAL A 1 91 ? -15.648 -2.495 11.318 1.00 97.62 91 VAL A CA 1
ATOM 669 C C . VAL A 1 91 ? -16.781 -1.999 10.428 1.00 97.62 91 VAL A C 1
ATOM 671 O O . VAL A 1 91 ? -17.173 -2.682 9.486 1.00 97.62 91 VAL A O 1
ATOM 674 N N . LYS A 1 92 ? -17.278 -0.783 10.680 1.00 97.56 92 LYS A N 1
ATOM 675 C CA . LYS A 1 92 ? -18.392 -0.222 9.911 1.00 97.56 92 LYS A CA 1
ATOM 676 C C . LYS A 1 92 ? -17.984 0.195 8.496 1.00 97.56 92 LYS A C 1
ATOM 678 O O . LYS A 1 92 ? -18.760 -0.000 7.566 1.00 97.56 92 LYS A O 1
ATOM 683 N N . ALA A 1 93 ? -16.790 0.762 8.331 1.00 96.56 93 ALA A N 1
ATOM 684 C CA . ALA A 1 93 ? -16.293 1.244 7.044 1.00 96.56 93 ALA A CA 1
ATOM 685 C C . ALA A 1 93 ? -15.968 0.099 6.075 1.00 96.56 93 ALA A C 1
ATOM 687 O O . ALA A 1 93 ? -16.322 0.170 4.901 1.00 96.56 93 ALA A O 1
ATOM 688 N N . PHE A 1 94 ? -15.322 -0.957 6.575 1.00 96.12 94 PHE A N 1
ATOM 689 C CA . PHE A 1 94 ? -14.875 -2.094 5.766 1.00 96.12 94 PHE A CA 1
ATOM 690 C C . PHE A 1 94 ? -15.815 -3.301 5.827 1.00 96.12 94 PHE A C 1
ATOM 692 O O . PHE A 1 94 ? -15.589 -4.270 5.111 1.00 96.12 94 PHE A O 1
ATOM 699 N N . GLN A 1 95 ? -16.867 -3.242 6.652 1.00 97.19 95 GLN A N 1
ATOM 700 C CA . GLN A 1 95 ? -17.827 -4.334 6.858 1.00 97.19 95 GLN A CA 1
ATOM 701 C C . GLN A 1 95 ? -17.138 -5.645 7.278 1.00 97.19 95 GLN A C 1
ATOM 703 O O . GLN A 1 95 ? -17.468 -6.726 6.799 1.00 97.19 95 GLN A O 1
ATOM 708 N N . LEU A 1 96 ? -16.154 -5.533 8.173 1.00 96.06 96 LEU A N 1
ATOM 709 C CA . LEU A 1 96 ? -15.365 -6.653 8.688 1.00 96.06 96 LEU A CA 1
ATOM 710 C C . LEU A 1 96 ? -15.747 -6.983 10.128 1.00 96.06 96 LEU A C 1
ATOM 712 O O . LEU A 1 96 ? -16.145 -6.105 10.891 1.00 96.06 96 LEU A O 1
ATOM 716 N N . ASP A 1 97 ? -15.514 -8.228 10.540 1.00 96.94 97 ASP A N 1
ATOM 717 C CA . ASP A 1 97 ? -15.605 -8.602 11.948 1.00 96.94 97 ASP A CA 1
ATOM 718 C C . ASP A 1 97 ? -14.568 -7.858 12.797 1.00 96.94 97 ASP A C 1
ATOM 720 O O . ASP A 1 97 ? -13.407 -7.683 12.411 1.00 96.94 97 ASP A O 1
ATOM 724 N N . LYS A 1 98 ? -14.954 -7.499 14.026 1.00 96.25 98 LYS A N 1
ATOM 725 C CA . LYS A 1 98 ? -14.068 -6.805 14.976 1.00 96.25 98 LYS A CA 1
ATOM 726 C C . LYS A 1 98 ? -12.779 -7.581 15.254 1.00 96.25 98 LYS A C 1
ATOM 728 O O . LYS A 1 98 ? -11.725 -6.981 15.433 1.00 96.25 98 LYS A O 1
ATOM 733 N N . ASN A 1 99 ? -12.844 -8.913 15.236 1.00 96.75 99 ASN A N 1
ATOM 734 C CA . ASN A 1 99 ? -11.670 -9.770 15.404 1.00 96.75 99 ASN A CA 1
ATOM 735 C C . ASN A 1 99 ? -10.683 -9.637 14.237 1.00 96.75 99 ASN A C 1
ATOM 737 O O . ASN A 1 99 ? -9.478 -9.616 14.476 1.00 96.75 99 ASN A O 1
ATOM 741 N N . VAL A 1 100 ? -11.180 -9.485 13.004 1.00 96.19 100 VAL A N 1
ATOM 742 C CA . VAL A 1 100 ? -10.346 -9.254 11.816 1.00 96.19 100 VAL A CA 1
ATOM 743 C C . VAL A 1 100 ? -9.702 -7.875 11.893 1.00 96.19 100 VAL A C 1
ATOM 745 O O . VAL A 1 100 ? -8.497 -7.761 11.706 1.00 96.19 100 VAL A O 1
ATOM 748 N N . VAL A 1 101 ? -10.462 -6.839 12.255 1.00 95.62 101 VAL A N 1
ATOM 749 C CA . VAL A 1 101 ? -9.915 -5.483 12.436 1.00 95.62 101 VAL A CA 1
ATOM 750 C C . VAL A 1 101 ? -8.828 -5.463 13.512 1.00 95.62 101 VAL A C 1
ATOM 752 O O . VAL A 1 101 ? -7.731 -4.969 13.268 1.00 95.62 101 VAL A O 1
ATOM 755 N N . ASN A 1 102 ? -9.090 -6.064 14.675 1.00 94.38 102 ASN A N 1
ATOM 756 C CA . ASN A 1 102 ? -8.110 -6.158 15.757 1.00 94.38 102 ASN A CA 1
ATOM 757 C C . ASN A 1 102 ? -6.864 -6.952 15.346 1.00 94.38 102 ASN A C 1
ATOM 759 O O . ASN A 1 102 ? -5.767 -6.653 15.809 1.00 94.38 102 ASN A O 1
ATOM 763 N N . TYR A 1 103 ? -7.026 -7.980 14.510 1.00 94.44 103 TYR A N 1
ATOM 764 C CA . TYR A 1 103 ? -5.906 -8.723 13.944 1.00 94.44 103 TYR A CA 1
ATOM 765 C C . TYR A 1 103 ? -5.075 -7.836 13.010 1.00 94.44 103 TYR A C 1
ATOM 767 O O . TYR A 1 103 ? -3.869 -7.719 13.213 1.00 94.44 103 TYR A O 1
ATOM 775 N N . LEU A 1 104 ? -5.713 -7.140 12.063 1.00 93.44 104 LEU A N 1
ATOM 776 C CA . LEU A 1 104 ? -5.042 -6.237 11.121 1.00 93.44 104 LEU A CA 1
ATOM 777 C C . LEU A 1 104 ? -4.319 -5.081 11.827 1.00 93.44 104 LEU A C 1
ATOM 779 O O . LEU A 1 104 ? -3.231 -4.704 11.405 1.00 93.44 104 LEU A O 1
ATOM 783 N N . GLN A 1 105 ? -4.871 -4.557 12.925 1.00 92.44 105 GLN A N 1
ATOM 784 C CA . GLN A 1 105 ? -4.223 -3.511 13.729 1.00 92.44 105 GLN A CA 1
ATOM 785 C C . GLN A 1 105 ? -3.025 -4.003 14.551 1.00 92.44 105 GLN A C 1
ATOM 787 O O . GLN A 1 105 ? -2.199 -3.204 14.982 1.00 92.44 105 GLN A O 1
ATOM 792 N N . LYS A 1 106 ? -2.926 -5.314 14.793 1.00 90.56 106 LYS A N 1
ATOM 793 C CA . LYS A 1 106 ? -1.775 -5.931 15.467 1.00 90.56 106 LYS A CA 1
ATOM 794 C C . LYS A 1 106 ? -0.684 -6.364 14.497 1.00 90.56 106 LYS A C 1
ATOM 796 O O . LYS A 1 106 ? 0.422 -6.661 14.947 1.00 90.56 106 LYS A O 1
ATOM 801 N N . LEU A 1 107 ? -0.991 -6.454 13.202 1.00 86.12 107 LEU A N 1
ATOM 802 C CA . LEU A 1 107 ? 0.022 -6.731 12.196 1.00 86.12 107 LEU A CA 1
ATOM 803 C C . LEU A 1 107 ? 1.040 -5.595 12.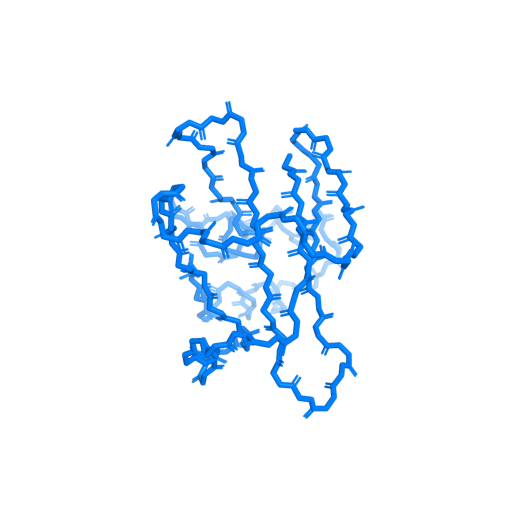169 1.00 86.12 107 LEU A C 1
ATOM 805 O O . LEU A 1 107 ? 0.700 -4.418 12.288 1.00 86.12 107 LEU A O 1
ATOM 809 N N . PHE A 1 108 ? 2.303 -5.973 12.020 1.00 72.31 108 PHE A N 1
ATOM 810 C CA . PHE A 1 108 ? 3.372 -5.015 11.828 1.00 72.31 108 PHE A CA 1
ATOM 811 C C . PHE A 1 108 ? 3.357 -4.576 10.367 1.00 72.31 108 PHE A C 1
ATOM 813 O O . PHE A 1 108 ? 3.597 -5.379 9.471 1.00 72.31 108 PHE A O 1
ATOM 820 N N . TRP A 1 109 ? 3.034 -3.311 10.127 1.00 73.88 109 TRP A N 1
ATOM 821 C CA . TRP A 1 109 ? 3.073 -2.729 8.793 1.00 73.88 109 TRP A CA 1
ATOM 822 C C . TRP A 1 109 ? 4.409 -2.015 8.636 1.00 73.88 109 TRP A C 1
ATOM 824 O O . TRP A 1 109 ? 4.613 -0.938 9.191 1.00 73.88 109 TRP A O 1
ATOM 834 N N . GLU A 1 110 ? 5.341 -2.629 7.912 1.00 65.00 110 GLU A N 1
ATOM 835 C CA . GLU A 1 110 ? 6.600 -1.967 7.583 1.00 65.00 110 GLU A CA 1
ATOM 836 C C . GLU A 1 110 ? 6.342 -0.764 6.667 1.00 65.00 110 GLU A C 1
ATOM 838 O O . GLU A 1 110 ? 5.662 -0.862 5.641 1.00 65.00 110 GLU A O 1
ATOM 843 N N . SER A 1 111 ? 6.877 0.396 7.049 1.00 60.47 111 SER A N 1
ATOM 844 C CA . SER A 1 111 ? 6.992 1.547 6.159 1.00 60.47 111 SER A CA 1
ATOM 845 C C . SER A 1 111 ? 8.244 1.373 5.303 1.00 60.47 111 SER A C 1
ATOM 847 O O . SER A 1 111 ? 9.342 1.326 5.857 1.00 60.47 111 SER A O 1
ATOM 849 N N . ASN A 1 112 ? 8.065 1.275 3.984 1.00 53.50 112 ASN A N 1
ATOM 850 C CA . ASN A 1 112 ? 9.161 1.406 3.018 1.00 53.50 112 ASN A CA 1
ATOM 851 C C . ASN A 1 112 ? 9.742 2.822 3.021 1.00 53.50 112 ASN A C 1
ATOM 853 O O . ASN A 1 112 ? 8.947 3.776 3.199 1.00 53.50 112 ASN A O 1
#

Secondary structure (DSSP, 8-state):
-EEEEESSS-PPP--STTS-------GGG-TTTTS---EEE--TT--------SSS--EEEEE-SSSS-----HHHHHHS-SSPPPHHHHHHHHT--HHHHHHHHHS-----

Organism: Hevea brasiliensis (NCBI:txid3981)

Radius of gyration: 17.22 Å; Cα contacts (8 Å, |Δi|>4): 101; chains: 1; bounding box: 41×32×42 Å

Nearest PDB structures (foldseek):
  2et1-assembly1_A  TM=6.873E-01  e=2.937E-03  Hordeum vulgare
  2ete-assembly1_A  TM=6.923E-01  e=3.597E-03  Hordeum vulgare
  2et7-assembly1_A  TM=6.761E-01  e=5.771E-03  Hordeum vulgare
  8b4h-assembly1_A  TM=6.621E-01  e=7.936E+00  Geobacillus stearothermophilus

InterPro domains:
  IPR001929 Germin [PR00325] (32-52)
  IPR001929 Germin [PR00325] (65-80)
  IPR006045 Cupin 1 [PF00190] (37-101)
  IPR011051 RmlC-like cupin domain superfamily [SSF51182] (37-110)
  IPR014710 RmlC-like jelly roll fold [G3DSA:2.60.120.10] (3-36)
  IPR014710 RmlC-like jelly roll fold [G3DSA:2.60.120.10] (37-111)

Solvent-accessible surface area (backbone atoms only — not comparable to full-atom values): 7610 Å² total; per-residue (Å²): 71,38,40,38,50,45,78,86,65,90,72,72,80,34,94,53,97,82,58,59,65,73,76,95,76,57,76,92,76,53,87,67,90,86,61,96,58,63,78,47,78,47,66,85,92,60,92,80,86,86,79,84,86,63,98,62,85,77,42,73,49,72,51,62,98,45,98,78,68,77,85,82,56,64,66,33,65,62,33,59,30,88,76,66,65,61,58,71,58,51,24,66,74,69,73,44,56,63,69,56,50,56,48,54,44,67,49,86,65,83,82,109

Foldseek 3Di:
DKKWKDAPDDADDLPDPVSHDDDDDDPVRDPDPPDDTDMDDDDQPDDDDDDDPDPDDIDMDDDDPDPCSDDDDPLCVQQVDVVHDDLVVVCVVVVDDSVVSPVSNPDDDDDD

Mean predicted aligned error: 8.04 Å

Sequence (112 aa):
MISHFWDSNIPGNTGNQVGSNVTLVNVDKMPGLNTLGDVFVFPIGLIHFQFNVGKTNAVAFAGLSSQNPGAITIANALFASNPPINPDVLVKAFQLDKNVVNYLQKLFWESN

pLDDT: mean 80.61, std 12.43, range [51.59, 97.62]